Protein AF-A0A9D6RWE5-F1 (afdb_monomer)

Nearest PDB structures (foldseek):
  6wlw-assembly1_5  TM=3.053E-01  e=3.131E-01  Homo sapiens

Foldseek 3Di:
DVLVCLVPQLLQVQLQLQLVLQQVVLCVPPVVVCVVVVPPLCCCLRHVLLSNLLSNLRSPQVSVLSVDLDDLQRLLQSLLVSLVSSLVVSLVSNLVSCCVVPVPPDDPSVVSSVVSVVVSVVCCVVCVVPSSNSSSVSSSVVNVVSVVPD

Mean predicted aligned error: 5.1 Å

Structure (mmCIF, N/CA/C/O backbone):
data_AF-A0A9D6RWE5-F1
#
_entry.id   AF-A0A9D6RWE5-F1
#
loop_
_atom_site.group_PDB
_atom_site.id
_atom_site.type_symbol
_atom_site.label_atom_id
_atom_site.label_alt_id
_atom_site.label_comp_id
_atom_site.label_asym_id
_atom_site.label_entity_id
_atom_site.label_seq_id
_atom_site.pdbx_PDB_ins_code
_atom_site.Cartn_x
_atom_site.Cartn_y
_atom_site.Cartn_z
_atom_site.occupancy
_atom_site.B_iso_or_equiv
_atom_site.auth_seq_id
_atom_site.auth_comp_id
_atom_site.auth_asym_id
_atom_site.auth_atom_id
_atom_site.pdbx_PDB_model_num
ATOM 1 N N . MET A 1 1 ? -17.784 -14.707 12.139 1.00 81.38 1 MET A N 1
ATOM 2 C CA . MET A 1 1 ? -16.521 -15.224 11.559 1.00 81.38 1 MET A CA 1
ATOM 3 C C . MET A 1 1 ? -15.424 -14.154 11.477 1.00 81.38 1 MET A C 1
ATOM 5 O O . MET A 1 1 ? -14.370 -14.361 12.058 1.00 81.38 1 MET A O 1
ATOM 9 N N . PHE A 1 2 ? -15.662 -12.986 10.862 1.00 83.25 2 PHE A N 1
ATOM 10 C CA . PHE A 1 2 ? -14.661 -11.904 10.729 1.00 83.25 2 PHE A CA 1
ATOM 11 C C . PHE A 1 2 ? -13.979 -11.482 12.050 1.00 83.25 2 PHE A C 1
ATOM 13 O O . PHE A 1 2 ? -12.760 -11.372 12.112 1.00 83.25 2 PHE A O 1
ATOM 20 N N . GLN A 1 3 ? -14.735 -11.349 13.143 1.00 83.25 3 GLN A N 1
ATOM 21 C CA . GLN A 1 3 ? -14.185 -10.982 14.459 1.00 83.25 3 GLN A CA 1
ATOM 22 C C . GLN A 1 3 ? -13.169 -11.996 15.014 1.00 83.25 3 GLN A C 1
ATOM 24 O O . GLN A 1 3 ? -12.216 -11.618 15.692 1.00 83.25 3 GLN A O 1
ATOM 29 N N . GLN A 1 4 ? -13.330 -13.288 14.708 1.00 87.00 4 GLN A N 1
ATOM 30 C CA . GLN A 1 4 ? -12.354 -14.306 15.109 1.00 87.00 4 GLN A CA 1
ATOM 31 C C . GLN A 1 4 ? -11.040 -14.138 14.335 1.00 87.00 4 GLN A C 1
ATOM 33 O O . GLN A 1 4 ? -9.969 -14.255 14.925 1.00 87.00 4 GLN A O 1
ATOM 38 N N . TRP A 1 5 ? -11.114 -13.785 13.048 1.00 87.38 5 TRP A N 1
ATOM 39 C CA . TRP A 1 5 ? -9.943 -13.476 12.224 1.00 87.38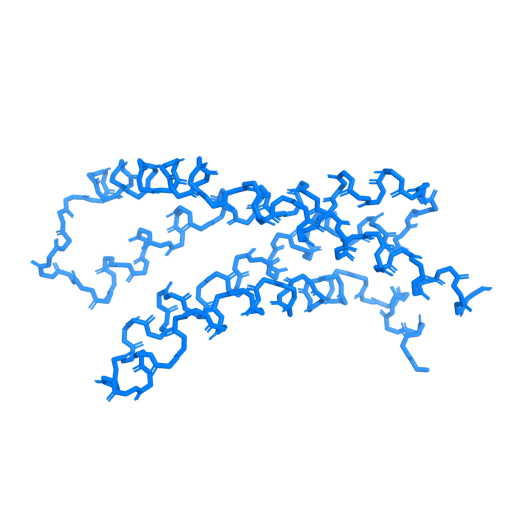 5 TRP A CA 1
ATOM 40 C C . TRP A 1 5 ? -9.222 -12.209 12.682 1.00 87.38 5 TRP A C 1
ATOM 42 O O . TRP A 1 5 ? -8.000 -12.220 12.786 1.00 87.38 5 TRP A O 1
ATOM 52 N N . VAL A 1 6 ? -9.957 -11.152 13.044 1.00 87.19 6 VAL A N 1
ATOM 53 C CA . VAL A 1 6 ? -9.371 -9.918 13.599 1.00 87.19 6 VAL A CA 1
ATOM 54 C C . VAL A 1 6 ? -8.573 -10.206 14.874 1.00 87.19 6 VAL A C 1
ATOM 56 O O . VAL A 1 6 ? -7.494 -9.647 15.055 1.00 87.19 6 VAL A O 1
ATOM 59 N N . LYS A 1 7 ? -9.063 -11.104 15.739 1.00 86.62 7 LYS A N 1
ATOM 60 C CA . LYS A 1 7 ? -8.358 -11.500 16.969 1.00 86.62 7 LYS A CA 1
ATOM 61 C C . LYS A 1 7 ? -7.152 -12.405 16.699 1.00 86.62 7 LYS A C 1
ATOM 63 O O . LYS A 1 7 ? -6.108 -12.206 17.308 1.00 86.62 7 LYS A O 1
ATOM 68 N N . ARG A 1 8 ? -7.286 -13.391 15.803 1.00 91.75 8 ARG A N 1
ATOM 69 C CA . ARG A 1 8 ? -6.235 -14.390 15.523 1.00 91.75 8 ARG A CA 1
ATOM 70 C C . ARG A 1 8 ? -5.113 -13.854 14.635 1.00 91.75 8 ARG A C 1
ATOM 72 O O . ARG A 1 8 ? -3.955 -14.181 14.856 1.00 91.75 8 ARG A O 1
ATOM 79 N N . ALA A 1 9 ? -5.449 -13.040 13.638 1.00 92.88 9 ALA A N 1
ATOM 80 C CA . ALA A 1 9 ? -4.522 -12.594 12.602 1.00 92.88 9 ALA A CA 1
ATOM 81 C C . ALA A 1 9 ? -4.750 -11.117 12.208 1.00 92.88 9 ALA A C 1
ATOM 83 O O . ALA A 1 9 ? -4.987 -10.818 11.034 1.00 92.88 9 ALA A O 1
ATOM 84 N N . PRO A 1 10 ? -4.635 -10.155 13.148 1.00 91.94 10 PRO A N 1
ATOM 85 C CA . PRO A 1 10 ? -4.893 -8.738 12.870 1.00 91.94 10 PRO A CA 1
ATOM 86 C C . PRO A 1 10 ? -3.987 -8.174 11.767 1.00 91.94 10 PRO A C 1
ATOM 88 O O . PRO A 1 10 ? -4.421 -7.349 10.971 1.00 91.94 10 PRO A O 1
ATOM 91 N N . ARG A 1 11 ? -2.736 -8.644 11.675 1.00 94.19 11 ARG A N 1
ATOM 92 C CA . ARG A 1 11 ? -1.801 -8.225 10.617 1.00 94.19 11 ARG A CA 1
ATOM 93 C C . ARG A 1 11 ? -2.280 -8.635 9.228 1.00 94.19 11 ARG A C 1
ATOM 95 O O . ARG A 1 11 ? -2.249 -7.821 8.316 1.00 94.19 11 ARG A O 1
ATOM 102 N N . VAL A 1 12 ? -2.780 -9.861 9.081 1.00 94.81 12 VAL A N 1
ATOM 103 C CA . VAL A 1 12 ? -3.280 -10.368 7.795 1.00 94.81 12 VAL A CA 1
ATOM 104 C C . VAL A 1 12 ? -4.537 -9.611 7.379 1.00 94.81 12 VAL A C 1
ATOM 106 O O . VAL A 1 12 ? -4.627 -9.158 6.244 1.00 94.81 12 VAL A O 1
ATOM 109 N N . VAL A 1 13 ? -5.474 -9.395 8.310 1.00 94.62 13 VAL A N 1
ATOM 110 C CA . VAL A 1 13 ? -6.711 -8.649 8.027 1.00 94.62 13 VAL A CA 1
ATOM 111 C C . VAL A 1 13 ? -6.415 -7.199 7.641 1.00 94.62 13 VAL A C 1
ATOM 113 O O . VAL A 1 13 ? -6.969 -6.705 6.663 1.00 94.62 13 VAL A O 1
ATOM 116 N N . ALA A 1 14 ? -5.529 -6.517 8.375 1.00 94.38 14 ALA A N 1
ATOM 117 C CA . ALA A 1 14 ? -5.133 -5.153 8.036 1.00 94.38 14 ALA A CA 1
ATOM 118 C C . ALA A 1 14 ? -4.407 -5.095 6.685 1.00 94.38 14 ALA A C 1
ATOM 120 O O . ALA A 1 14 ? -4.723 -4.236 5.868 1.00 94.38 14 ALA A O 1
ATOM 121 N N . GLY A 1 15 ? -3.489 -6.029 6.423 1.00 95.31 15 GLY A N 1
ATOM 122 C CA . GLY A 1 15 ? -2.798 -6.123 5.140 1.00 95.31 15 GLY A CA 1
ATOM 123 C C . GLY A 1 15 ? -3.767 -6.309 3.977 1.00 95.31 15 GLY A C 1
ATOM 124 O O . GLY A 1 15 ? -3.742 -5.522 3.039 1.00 95.31 15 GLY A O 1
ATOM 125 N N . ALA A 1 16 ? -4.691 -7.267 4.072 1.00 95.88 16 ALA A N 1
ATOM 126 C CA . ALA A 1 16 ? -5.710 -7.488 3.047 1.00 95.88 16 ALA A CA 1
ATOM 127 C C . ALA A 1 16 ? -6.599 -6.250 2.834 1.00 95.88 16 ALA A C 1
ATOM 129 O O . ALA A 1 16 ? -6.865 -5.867 1.698 1.00 95.88 16 ALA A O 1
ATOM 130 N N . TRP A 1 17 ? -7.019 -5.585 3.914 1.00 96.12 17 TRP A N 1
ATOM 131 C CA . TRP A 1 17 ? -7.843 -4.377 3.833 1.00 96.12 17 TRP A CA 1
ATOM 132 C C . TRP A 1 17 ? -7.143 -3.234 3.089 1.00 96.12 17 TRP A C 1
ATOM 134 O O . TRP A 1 17 ? -7.725 -2.622 2.194 1.00 96.12 17 TRP A O 1
ATOM 144 N N . PHE A 1 18 ? -5.883 -2.958 3.430 1.00 95.25 18 PHE A N 1
ATOM 145 C CA . PHE A 1 18 ? -5.113 -1.902 2.775 1.00 95.25 18 PHE A CA 1
ATOM 146 C C . PHE A 1 18 ? -4.654 -2.286 1.365 1.00 95.25 18 PHE A C 1
ATOM 148 O O . PHE A 1 18 ? -4.580 -1.401 0.519 1.00 95.25 18 PHE A O 1
ATOM 155 N N . ALA A 1 19 ? -4.431 -3.572 1.082 1.00 94.62 19 ALA A N 1
ATOM 156 C CA . ALA A 1 19 ? -4.200 -4.060 -0.276 1.00 94.62 19 ALA A CA 1
ATOM 157 C C . ALA A 1 19 ? -5.415 -3.788 -1.174 1.00 94.62 19 ALA A C 1
ATOM 159 O O . ALA A 1 19 ? -5.261 -3.242 -2.260 1.00 94.62 19 ALA A O 1
ATOM 160 N N . VAL A 1 20 ? -6.634 -4.078 -0.700 1.00 93.94 20 VAL A N 1
ATOM 161 C CA . VAL A 1 20 ? -7.873 -3.760 -1.433 1.00 93.94 20 VAL A CA 1
ATOM 162 C C . VAL A 1 20 ? -8.034 -2.249 -1.617 1.00 93.94 20 VAL A C 1
ATOM 164 O O . VAL A 1 20 ? -8.357 -1.792 -2.712 1.00 93.94 20 VAL A O 1
ATOM 167 N N . ALA A 1 21 ? -7.771 -1.458 -0.574 1.00 92.31 21 ALA A N 1
ATOM 168 C CA . ALA A 1 21 ? -7.851 -0.001 -0.660 1.00 92.31 21 ALA A CA 1
ATOM 169 C C . ALA A 1 21 ? -6.832 0.591 -1.651 1.00 92.31 21 ALA A C 1
ATOM 171 O O . ALA A 1 21 ? -7.163 1.527 -2.373 1.00 92.31 21 ALA A O 1
ATOM 172 N N . GLY A 1 22 ? -5.615 0.042 -1.705 1.00 86.81 22 GLY A N 1
ATOM 173 C CA . GLY A 1 22 ? -4.572 0.430 -2.657 1.00 86.81 22 GLY A CA 1
ATOM 174 C C . GLY A 1 22 ? -4.849 -0.040 -4.087 1.00 86.81 22 GLY A C 1
ATOM 175 O O . GLY A 1 22 ? -4.548 0.678 -5.036 1.00 86.81 22 GLY A O 1
ATOM 176 N N . PHE A 1 23 ? -5.478 -1.208 -4.245 1.00 89.75 23 PHE A N 1
ATOM 177 C CA . PHE A 1 23 ? -5.857 -1.773 -5.540 1.00 89.75 23 PHE A CA 1
ATOM 178 C C . PHE A 1 23 ? -6.837 -0.890 -6.307 1.00 89.75 23 PHE A C 1
ATOM 180 O O . PHE A 1 23 ? -6.705 -0.732 -7.516 1.00 89.75 23 PHE A O 1
ATOM 187 N N . LEU A 1 24 ?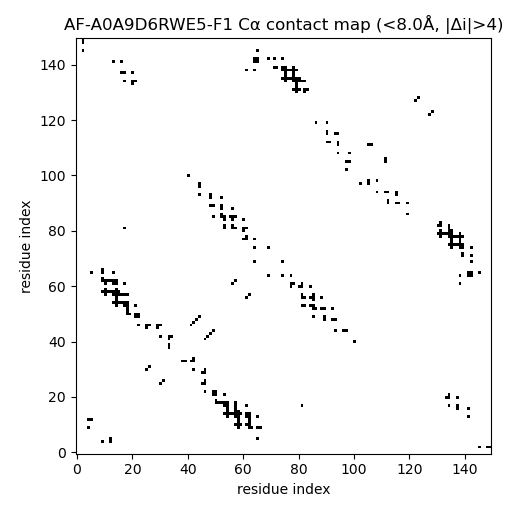 -7.833 -0.342 -5.609 1.00 88.31 24 LEU A N 1
ATOM 188 C CA . LEU A 1 24 ? -8.943 0.414 -6.191 1.00 88.31 24 LEU A CA 1
ATOM 189 C C . LEU A 1 24 ? -8.493 1.560 -7.115 1.00 88.31 24 LEU A C 1
ATOM 191 O O . LEU A 1 24 ? -8.833 1.516 -8.297 1.00 88.31 24 LEU A O 1
ATOM 195 N N . PRO A 1 25 ? -7.723 2.561 -6.645 1.00 84.25 25 PRO A N 1
ATOM 196 C CA . PRO A 1 25 ? -7.310 3.677 -7.495 1.00 84.25 25 PRO A CA 1
ATOM 197 C C . PRO A 1 25 ? -6.399 3.227 -8.643 1.00 84.25 25 PRO A C 1
ATOM 199 O O . PRO A 1 25 ? -6.558 3.687 -9.771 1.00 84.25 25 PRO A O 1
ATOM 202 N N . VAL A 1 26 ? -5.485 2.290 -8.376 1.00 84.19 26 VAL A N 1
ATOM 203 C CA . VAL A 1 26 ? -4.549 1.762 -9.377 1.00 84.19 26 VAL A CA 1
ATOM 204 C C . VAL A 1 26 ? -5.296 1.035 -10.493 1.00 84.19 26 VAL A C 1
ATOM 206 O O . VAL A 1 26 ? -5.037 1.255 -11.673 1.00 84.19 26 VAL A O 1
ATOM 209 N N . SER A 1 27 ? -6.268 0.203 -10.134 1.00 84.00 27 SER A N 1
ATOM 210 C CA . SER A 1 27 ? -6.991 -0.626 -11.097 1.00 84.00 27 SER A CA 1
ATOM 211 C C . SER A 1 27 ? -7.963 0.180 -11.935 1.00 84.00 27 SER A C 1
ATOM 213 O O . SER A 1 27 ? -8.080 -0.062 -13.129 1.00 84.00 27 SER A O 1
ATOM 215 N N . LEU A 1 28 ? -8.637 1.162 -11.336 1.00 86.88 28 LEU A N 1
ATOM 216 C CA . LEU A 1 28 ? -9.552 2.025 -12.079 1.00 86.88 28 LEU A CA 1
ATOM 217 C C . LEU A 1 28 ? -8.826 2.834 -13.159 1.00 86.88 28 LEU A C 1
ATOM 219 O O . LEU A 1 28 ? -9.402 3.077 -14.215 1.00 86.88 28 LEU A O 1
ATOM 223 N N . TRP A 1 29 ? -7.572 3.222 -12.911 1.00 85.19 29 TRP A N 1
ATOM 224 C CA . TRP A 1 29 ? -6.818 4.070 -13.830 1.00 85.19 29 TRP A CA 1
ATOM 225 C C . TRP A 1 29 ? -5.959 3.285 -14.827 1.00 85.19 29 TRP A C 1
ATOM 227 O O . TRP A 1 29 ? -5.946 3.597 -16.015 1.00 85.19 29 TRP A O 1
ATOM 237 N N . PHE A 1 30 ? -5.239 2.260 -14.362 1.00 85.50 30 PHE A N 1
ATOM 238 C CA . PHE A 1 30 ? -4.192 1.601 -15.149 1.00 85.50 30 PHE A CA 1
ATOM 239 C C . PHE A 1 30 ? -4.579 0.218 -15.674 1.00 85.50 30 PHE A C 1
ATOM 241 O O . PHE A 1 30 ? -3.992 -0.239 -16.651 1.00 85.50 30 PHE A O 1
ATOM 248 N N . LEU A 1 31 ? -5.571 -0.458 -15.086 1.00 87.25 31 LEU A N 1
ATOM 249 C CA . LEU A 1 31 ? -5.925 -1.812 -15.520 1.00 87.25 31 LEU A CA 1
ATOM 250 C C . LEU A 1 31 ? -6.463 -1.865 -16.964 1.00 87.25 31 LEU A C 1
ATOM 252 O O . LEU A 1 31 ? -6.023 -2.753 -17.696 1.00 87.25 31 LEU A O 1
ATOM 256 N N . PRO A 1 32 ? -7.347 -0.949 -17.427 1.00 89.25 32 PRO A N 1
ATOM 257 C CA . PRO A 1 32 ? -7.864 -1.007 -18.795 1.00 89.25 32 PRO A CA 1
ATOM 258 C C . PRO A 1 32 ? -6.778 -0.974 -19.888 1.00 89.25 32 PRO A C 1
ATOM 260 O O . PRO A 1 32 ? -6.776 -1.888 -20.716 1.00 89.25 32 PRO A O 1
ATOM 263 N N . PRO A 1 33 ? -5.831 -0.008 -19.909 1.00 88.81 33 PRO A N 1
ATOM 264 C CA . PRO A 1 33 ? -4.794 0.015 -20.941 1.00 88.81 33 PRO A CA 1
ATOM 265 C C . PRO A 1 33 ? -3.825 -1.173 -20.837 1.00 88.81 33 PRO A C 1
ATOM 267 O O . PRO A 1 33 ? -3.445 -1.729 -21.865 1.00 88.81 33 PRO A O 1
ATOM 270 N N . ILE A 1 34 ? -3.476 -1.620 -19.624 1.00 88.50 34 ILE A N 1
ATOM 271 C CA . ILE A 1 34 ? -2.573 -2.767 -19.418 1.00 88.50 34 ILE A CA 1
ATOM 272 C C . ILE A 1 34 ? -3.184 -4.058 -19.978 1.00 88.50 34 ILE A C 1
ATOM 274 O O . ILE A 1 34 ? -2.518 -4.815 -20.686 1.00 88.50 34 ILE A O 1
ATOM 278 N N . VAL A 1 35 ? -4.469 -4.305 -19.702 1.00 89.50 35 VAL A N 1
ATOM 279 C CA . VAL A 1 35 ? -5.175 -5.498 -20.194 1.00 89.50 35 VAL A CA 1
ATOM 280 C C . VAL A 1 35 ? -5.310 -5.470 -21.718 1.00 89.50 35 VAL A C 1
ATOM 282 O O . VAL A 1 35 ? -5.155 -6.507 -22.362 1.00 89.50 35 VAL A O 1
ATOM 285 N N . GLN A 1 36 ? -5.550 -4.295 -22.310 1.00 91.19 36 GLN A N 1
ATOM 286 C CA . GLN A 1 36 ? -5.627 -4.138 -23.766 1.00 91.19 36 GLN A CA 1
ATOM 287 C C . GLN A 1 36 ? -4.290 -4.433 -24.457 1.00 91.19 36 GLN A C 1
ATOM 289 O O . GLN A 1 36 ? -4.273 -5.096 -25.491 1.00 91.19 36 GLN A O 1
ATOM 294 N N . GLN A 1 37 ? -3.176 -3.985 -23.875 1.00 90.06 37 GLN A N 1
ATOM 295 C CA . GLN A 1 37 ? -1.833 -4.182 -24.432 1.00 90.06 37 GLN A CA 1
ATOM 296 C C . GLN A 1 37 ? -1.244 -5.568 -24.128 1.00 90.06 37 GLN A C 1
ATOM 298 O O . GLN A 1 37 ? -0.240 -5.945 -24.724 1.00 90.06 37 GLN A O 1
ATOM 303 N N . ARG A 1 38 ? -1.880 -6.347 -23.236 1.00 89.00 38 ARG A N 1
ATOM 304 C CA . ARG A 1 38 ? -1.394 -7.654 -22.746 1.00 89.00 38 ARG A CA 1
ATOM 305 C C . ARG A 1 38 ? 0.036 -7.591 -22.201 1.00 89.00 38 ARG A C 1
ATOM 307 O O . ARG A 1 38 ? 0.791 -8.557 -22.302 1.00 89.00 38 ARG A O 1
ATOM 314 N N . ASP A 1 39 ? 0.392 -6.457 -21.612 1.00 88.62 39 ASP A N 1
ATOM 315 C CA . ASP A 1 39 ? 1.721 -6.236 -21.063 1.00 88.62 39 ASP A CA 1
ATOM 316 C C . ASP A 1 39 ? 1.807 -6.811 -19.642 1.00 88.62 39 ASP A C 1
ATOM 318 O O . ASP A 1 39 ? 1.383 -6.207 -18.651 1.00 88.62 39 ASP A O 1
ATOM 322 N N . THR A 1 40 ? 2.349 -8.027 -19.550 1.00 88.88 40 THR A N 1
ATOM 323 C CA . THR A 1 40 ? 2.552 -8.730 -18.279 1.00 88.88 40 THR A CA 1
ATOM 324 C C . THR A 1 40 ? 3.514 -7.979 -17.357 1.00 88.88 40 THR A C 1
ATOM 326 O O . THR A 1 40 ? 3.309 -7.987 -16.143 1.00 88.88 40 THR A O 1
ATOM 329 N N . ALA A 1 41 ? 4.546 -7.322 -17.900 1.00 86.44 41 ALA A N 1
ATOM 330 C CA . ALA A 1 41 ? 5.513 -6.581 -17.093 1.00 86.44 41 ALA A CA 1
ATOM 331 C C . ALA A 1 41 ? 4.840 -5.354 -16.469 1.00 86.44 41 ALA A C 1
ATOM 333 O O . ALA A 1 41 ? 4.893 -5.177 -15.250 1.00 86.44 41 ALA A O 1
ATOM 334 N N . ALA A 1 42 ? 4.089 -4.589 -17.267 1.00 86.00 42 ALA A N 1
ATOM 335 C CA . ALA A 1 42 ? 3.295 -3.471 -16.768 1.00 86.00 42 ALA A CA 1
ATOM 336 C C . ALA A 1 42 ? 2.259 -3.919 -15.727 1.00 86.00 42 ALA A C 1
ATOM 338 O O . ALA A 1 42 ? 2.099 -3.265 -14.698 1.00 86.00 42 ALA A O 1
ATOM 339 N N . PHE A 1 43 ? 1.591 -5.059 -15.928 1.00 88.81 43 PHE A N 1
ATOM 340 C CA . PHE A 1 43 ? 0.659 -5.597 -14.934 1.00 88.81 43 PHE A CA 1
ATOM 341 C C . PHE A 1 43 ? 1.343 -5.875 -13.590 1.00 88.81 43 PHE A C 1
ATOM 343 O O . PHE A 1 43 ? 0.833 -5.494 -12.533 1.00 88.81 43 PHE A O 1
ATOM 350 N N . VAL A 1 44 ? 2.518 -6.504 -13.609 1.00 89.81 44 VAL A N 1
ATOM 351 C CA . VAL A 1 44 ? 3.256 -6.803 -12.379 1.00 89.81 44 VAL A CA 1
ATOM 352 C C . VAL A 1 44 ? 3.741 -5.516 -11.711 1.00 89.81 44 VAL A C 1
ATOM 354 O O . VAL A 1 44 ? 3.485 -5.324 -10.522 1.00 89.81 44 VAL A O 1
ATOM 357 N N . LEU A 1 45 ? 4.384 -4.619 -12.460 1.00 86.06 45 LEU A N 1
ATOM 358 C CA . LEU A 1 45 ? 5.010 -3.406 -11.927 1.00 86.06 45 LEU A CA 1
ATOM 359 C C . LEU A 1 45 ? 3.996 -2.355 -11.462 1.00 86.06 45 LEU A C 1
ATOM 361 O O . LEU A 1 45 ? 4.222 -1.697 -10.447 1.00 86.06 45 LEU A O 1
ATOM 365 N N . ILE A 1 46 ? 2.880 -2.203 -12.177 1.00 85.75 46 ILE A N 1
ATOM 366 C CA . ILE A 1 46 ? 1.905 -1.130 -11.940 1.00 85.75 46 ILE A CA 1
ATOM 367 C C . ILE A 1 46 ? 0.730 -1.614 -11.089 1.00 85.75 46 ILE A C 1
ATOM 369 O O . ILE A 1 46 ? 0.166 -0.811 -10.357 1.00 85.75 46 ILE A O 1
ATOM 373 N N . VAL A 1 47 ? 0.358 -2.900 -11.125 1.00 88.62 47 VAL A N 1
ATOM 374 C CA . VAL A 1 47 ? -0.809 -3.412 -10.377 1.00 88.62 47 VAL A CA 1
ATOM 375 C C . VAL A 1 47 ? -0.392 -4.275 -9.192 1.00 88.62 47 VAL A C 1
ATOM 377 O O . VAL A 1 47 ? -0.752 -3.970 -8.052 1.00 88.62 47 VAL A O 1
ATOM 380 N N . LEU A 1 48 ? 0.373 -5.345 -9.426 1.00 91.44 48 LEU A N 1
ATOM 381 C CA . LEU A 1 48 ? 0.711 -6.292 -8.357 1.00 91.44 48 LEU A CA 1
ATOM 382 C C . LEU A 1 48 ? 1.701 -5.709 -7.345 1.00 91.44 48 LEU A C 1
ATOM 384 O O . LEU A 1 48 ? 1.569 -5.958 -6.146 1.00 91.44 48 LEU A O 1
ATOM 388 N N . LEU A 1 49 ? 2.673 -4.920 -7.800 1.00 91.19 49 LEU A N 1
ATOM 389 C CA . LEU A 1 49 ? 3.703 -4.366 -6.930 1.00 91.19 49 LEU A CA 1
ATOM 390 C C . LEU A 1 49 ? 3.139 -3.330 -5.938 1.00 91.19 49 LEU A C 1
ATOM 392 O O . LEU A 1 49 ? 3.399 -3.475 -4.738 1.00 91.19 49 LEU A O 1
ATOM 396 N N . PRO A 1 50 ? 2.306 -2.345 -6.347 1.00 90.00 50 PRO A N 1
ATOM 397 C CA . PRO A 1 50 ? 1.669 -1.441 -5.388 1.00 90.00 50 PRO A CA 1
ATOM 398 C C . PRO A 1 50 ? 0.690 -2.155 -4.457 1.00 90.00 50 PRO A C 1
ATOM 400 O O . PRO A 1 50 ? 0.611 -1.817 -3.273 1.00 90.00 50 PRO A O 1
ATOM 403 N N . LEU A 1 51 ? -0.016 -3.180 -4.947 1.00 92.94 51 LEU A N 1
ATOM 404 C CA . LEU A 1 51 ? -0.864 -4.035 -4.114 1.00 92.94 51 LEU A CA 1
ATOM 405 C C . LEU A 1 51 ? -0.047 -4.719 -3.007 1.00 92.94 51 LEU A C 1
ATOM 407 O O . LEU A 1 51 ? -0.428 -4.691 -1.835 1.00 92.94 51 LEU A O 1
ATOM 411 N N . ALA A 1 52 ? 1.100 -5.300 -3.359 1.00 94.31 52 ALA A N 1
ATOM 412 C CA . ALA A 1 52 ? 1.994 -5.935 -2.401 1.00 94.31 52 ALA A CA 1
ATOM 413 C C . ALA A 1 52 ? 2.556 -4.917 -1.39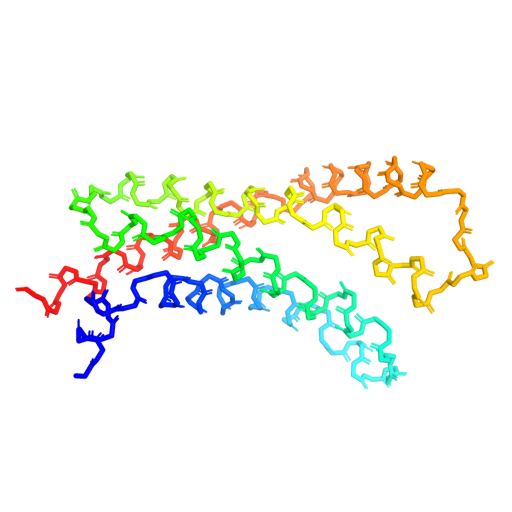6 1.00 94.31 52 ALA A C 1
ATOM 415 O O . ALA A 1 52 ? 2.517 -5.162 -0.191 1.00 94.31 52 ALA A O 1
ATOM 416 N N . ALA A 1 53 ? 3.011 -3.748 -1.856 1.00 94.06 53 ALA A N 1
ATOM 417 C CA . ALA A 1 53 ? 3.556 -2.702 -0.990 1.00 94.06 53 ALA A CA 1
ATOM 418 C C . ALA A 1 53 ? 2.512 -2.156 0.004 1.00 94.06 53 ALA A C 1
ATOM 420 O O . ALA A 1 53 ? 2.796 -2.007 1.197 1.00 94.06 53 ALA A O 1
ATOM 421 N N . THR A 1 54 ? 1.285 -1.899 -0.458 1.00 93.88 54 THR A N 1
ATOM 422 C CA . THR A 1 54 ? 0.170 -1.447 0.395 1.00 93.88 54 THR A CA 1
ATOM 423 C C . THR A 1 54 ? -0.277 -2.531 1.370 1.00 93.88 54 THR A C 1
ATOM 425 O O . THR A 1 54 ? -0.498 -2.234 2.545 1.00 93.88 54 THR A O 1
ATOM 428 N N . GLY A 1 55 ? -0.319 -3.792 0.935 1.00 95.62 55 GLY A N 1
ATOM 429 C CA . GLY A 1 55 ? -0.607 -4.934 1.796 1.00 95.62 55 GLY A CA 1
ATOM 430 C C . GLY A 1 55 ? 0.445 -5.142 2.886 1.00 95.62 55 GLY A C 1
ATOM 431 O O . GLY A 1 55 ? 0.099 -5.282 4.060 1.00 95.62 55 GLY A O 1
ATOM 432 N N . LEU A 1 56 ? 1.73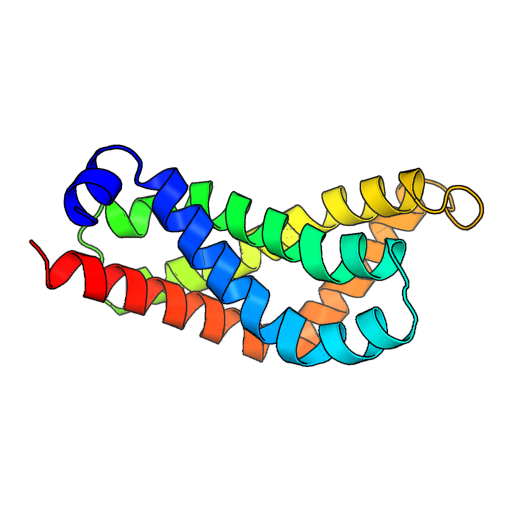2 -5.096 2.536 1.00 96.25 56 LEU A N 1
ATOM 433 C CA . LEU A 1 56 ? 2.838 -5.229 3.488 1.00 96.25 56 LEU A CA 1
ATOM 434 C C . LEU A 1 56 ? 2.844 -4.076 4.496 1.00 96.25 56 LEU A C 1
AT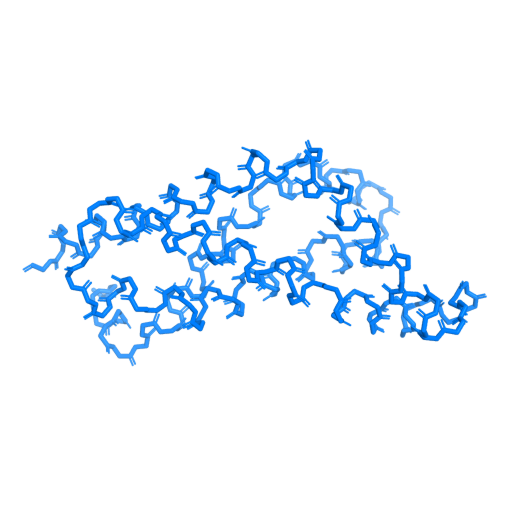OM 436 O O . LEU A 1 56 ? 2.833 -4.323 5.706 1.00 96.25 56 LEU A O 1
ATOM 440 N N . SER A 1 57 ? 2.753 -2.830 4.021 1.00 95.81 57 SER A N 1
ATOM 441 C CA . SER A 1 57 ? 2.649 -1.646 4.883 1.00 95.81 57 SER A CA 1
ATOM 442 C C . SER A 1 57 ? 1.423 -1.721 5.804 1.00 95.81 57 SER A C 1
ATOM 444 O O . SER A 1 57 ? 1.519 -1.495 7.013 1.00 95.81 57 SER A O 1
ATOM 446 N N . GLY A 1 58 ? 0.270 -2.131 5.268 1.00 95.19 58 GLY A N 1
ATOM 447 C CA . GLY A 1 58 ? -0.966 -2.327 6.023 1.00 95.19 58 GLY A CA 1
ATOM 448 C C . GLY A 1 58 ? -0.857 -3.426 7.076 1.00 95.19 58 GLY A C 1
ATOM 449 O O . GLY A 1 58 ? -1.353 -3.263 8.193 1.00 95.19 58 GLY A O 1
ATOM 450 N N . SER A 1 59 ? -0.154 -4.515 6.770 1.00 96.19 59 SER A N 1
ATOM 451 C CA . SER A 1 59 ? 0.063 -5.607 7.719 1.00 96.19 59 SER A CA 1
ATOM 452 C C . SER A 1 59 ? 0.929 -5.188 8.906 1.00 96.19 59 SER A C 1
ATOM 454 O O . SER A 1 59 ? 0.706 -5.649 10.029 1.00 96.19 59 SER A O 1
ATOM 456 N N . TRP A 1 60 ? 1.878 -4.275 8.683 1.00 94.38 60 TRP A N 1
ATOM 457 C CA . TRP A 1 60 ? 2.810 -3.829 9.709 1.00 94.38 60 TRP A CA 1
ATOM 458 C C . TRP A 1 60 ? 2.266 -2.645 10.513 1.00 94.38 60 TRP A C 1
ATOM 460 O O . TRP A 1 60 ? 2.147 -2.720 11.738 1.00 94.38 60 TRP A O 1
ATOM 470 N N . LEU A 1 61 ? 1.872 -1.572 9.826 1.00 92.56 61 LEU A N 1
ATOM 471 C CA . LEU A 1 61 ? 1.431 -0.313 10.430 1.00 92.56 61 LEU A CA 1
ATOM 472 C C . LEU A 1 61 ? -0.077 -0.309 10.734 1.00 92.56 61 LEU A C 1
ATOM 474 O O . LEU A 1 61 ? -0.514 0.206 11.770 1.00 92.56 61 LEU A O 1
ATOM 478 N N . GLY A 1 62 ? -0.882 -0.921 9.862 1.00 91.56 62 GLY A N 1
ATOM 479 C CA . GLY A 1 62 ? -2.344 -0.942 9.961 1.00 91.56 62 GLY A CA 1
ATOM 480 C C . GLY A 1 62 ? -2.886 -1.893 11.032 1.00 91.56 62 GLY A C 1
ATOM 481 O O . GLY A 1 62 ? -3.941 -1.627 1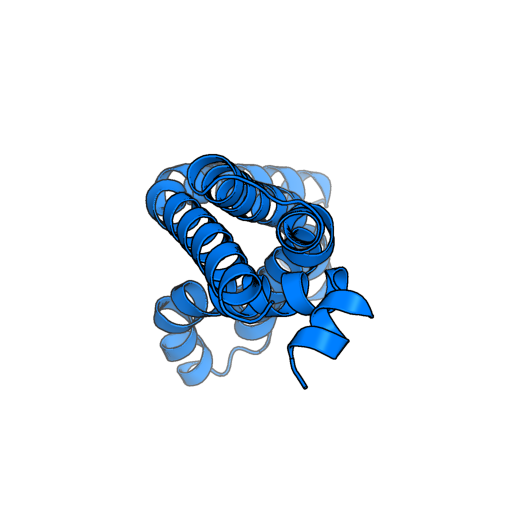1.609 1.00 91.56 62 GLY A O 1
ATOM 482 N N . ALA A 1 63 ? -2.152 -2.952 11.391 1.00 92.25 63 ALA A N 1
ATOM 483 C CA . ALA A 1 63 ? -2.580 -3.932 12.400 1.00 92.25 63 ALA A CA 1
ATOM 484 C C . ALA A 1 63 ? -2.920 -3.298 13.754 1.00 92.25 63 ALA A C 1
ATOM 486 O O . ALA A 1 63 ? -3.840 -3.716 14.459 1.00 92.25 63 ALA A O 1
ATOM 487 N N . ALA A 1 64 ? -2.204 -2.239 14.115 1.00 90.38 64 ALA A N 1
ATOM 488 C CA . ALA A 1 64 ? -2.400 -1.581 15.388 1.00 90.38 64 ALA A CA 1
ATOM 489 C C . ALA A 1 64 ? -3.668 -0.692 15.417 1.00 90.38 64 ALA A C 1
ATOM 491 O O . ALA A 1 64 ? -4.027 -0.209 16.491 1.00 90.38 64 ALA A O 1
ATOM 492 N N . ILE A 1 65 ? -4.354 -0.488 14.280 1.00 91.19 65 ILE A N 1
ATOM 493 C CA . ILE A 1 65 ? -5.726 0.058 14.215 1.00 91.19 65 ILE A CA 1
ATOM 494 C C . ILE A 1 65 ? -6.736 -0.963 14.756 1.00 91.19 65 ILE A C 1
ATOM 496 O O . ILE A 1 65 ? -7.685 -0.579 15.432 1.00 91.19 65 ILE A O 1
ATOM 500 N N . LEU A 1 66 ? -6.505 -2.256 14.509 1.00 88.50 66 LEU A N 1
ATOM 501 C CA . LEU A 1 66 ? -7.371 -3.346 14.969 1.00 88.50 66 LEU A CA 1
ATOM 502 C C . LEU A 1 66 ? -7.146 -3.693 16.447 1.00 88.50 66 LEU A C 1
ATOM 504 O O . LEU A 1 66 ? -8.079 -4.078 17.143 1.00 88.50 66 LEU A O 1
ATOM 508 N N . GLN A 1 67 ? -5.909 -3.561 16.933 1.00 85.94 67 GLN A N 1
ATOM 509 C CA . GLN A 1 67 ? -5.530 -3.976 18.291 1.00 85.94 67 GLN A CA 1
ATOM 510 C C . GLN A 1 67 ? -5.783 -2.912 19.366 1.00 85.94 67 GLN A C 1
ATOM 512 O O . GLN A 1 67 ? -5.925 -3.244 20.540 1.00 85.94 67 GLN A O 1
ATOM 517 N N . ARG A 1 68 ? -5.792 -1.624 19.003 1.00 83.88 68 ARG A N 1
ATOM 518 C CA . ARG A 1 68 ? -5.931 -0.516 19.960 1.00 83.88 68 ARG A CA 1
ATOM 519 C C . ARG A 1 68 ? -7.266 0.188 19.750 1.00 83.88 68 ARG A C 1
ATOM 521 O O . ARG A 1 68 ? -7.638 0.483 18.618 1.00 83.88 68 ARG A O 1
ATOM 528 N N . ARG A 1 69 ? -7.951 0.566 20.837 1.00 81.75 69 ARG A N 1
ATOM 529 C CA . ARG A 1 69 ? -9.091 1.500 20.774 1.00 81.75 69 ARG A CA 1
ATOM 530 C C . ARG A 1 69 ? -8.594 2.901 20.403 1.00 81.75 69 ARG A C 1
ATOM 532 O O . ARG A 1 69 ? -8.401 3.764 21.251 1.00 81.75 69 ARG A O 1
ATOM 539 N N . LEU A 1 70 ? -8.371 3.131 19.114 1.00 85.62 70 LEU A N 1
ATOM 540 C CA . LEU A 1 70 ? -8.024 4.444 18.577 1.00 85.62 70 LEU A CA 1
ATOM 541 C C . LEU A 1 70 ? -9.290 5.279 18.372 1.00 85.62 70 LEU A C 1
ATOM 543 O O . LEU A 1 70 ? -10.326 4.748 17.965 1.00 85.62 70 LEU A O 1
ATOM 547 N N . GLY A 1 71 ? -9.219 6.586 18.635 1.00 89.69 71 GLY A N 1
ATOM 548 C CA . GLY A 1 71 ? -10.230 7.547 18.175 1.00 89.69 71 GLY A CA 1
ATOM 549 C C . GLY A 1 71 ? -10.252 7.654 16.644 1.00 89.69 71 GLY A C 1
ATOM 550 O O . GLY A 1 71 ? -9.295 7.241 15.988 1.00 89.69 71 GLY A O 1
ATOM 551 N N . GLY A 1 72 ? -11.327 8.211 16.074 1.00 91.19 72 GLY A N 1
ATOM 552 C CA . GLY A 1 72 ? -11.511 8.297 14.616 1.00 91.19 72 GLY A CA 1
ATOM 553 C C . GLY A 1 72 ? -10.354 9.003 13.900 1.00 91.19 72 GLY A C 1
ATOM 554 O O . GLY A 1 72 ? -9.787 8.445 12.966 1.00 91.19 72 GLY A O 1
ATOM 555 N N . LEU A 1 73 ? -9.924 10.162 14.413 1.00 93.56 73 LEU A N 1
ATOM 556 C CA . LEU A 1 73 ? -8.799 10.921 13.853 1.00 93.56 73 LEU A CA 1
ATOM 557 C C . LEU A 1 73 ? -7.472 10.146 13.910 1.00 93.56 73 LEU A C 1
ATOM 559 O O . LEU A 1 73 ? -6.729 10.119 12.938 1.00 93.56 73 LEU A O 1
ATOM 563 N N . ARG A 1 74 ? -7.178 9.456 15.022 1.00 93.44 74 ARG A N 1
ATOM 564 C CA . ARG A 1 74 ? -5.947 8.650 15.147 1.00 93.44 74 ARG A CA 1
ATOM 565 C C . ARG A 1 74 ? -5.940 7.457 14.188 1.00 93.44 74 ARG A C 1
ATOM 567 O O . ARG A 1 74 ? -4.881 7.102 13.681 1.00 93.44 74 ARG A O 1
ATOM 574 N N . ALA A 1 75 ? -7.098 6.837 13.94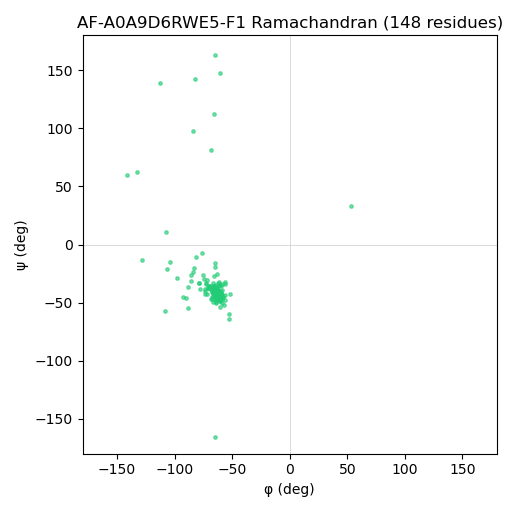9 1.00 93.75 75 ALA A N 1
ATOM 575 C CA . ALA A 1 75 ? -7.233 5.766 12.963 1.00 93.75 75 ALA A CA 1
ATOM 576 C C . ALA A 1 75 ? -7.032 6.291 11.532 1.00 93.75 75 ALA A C 1
ATOM 578 O O . ALA A 1 75 ? -6.316 5.661 10.757 1.00 93.75 75 ALA A O 1
ATOM 579 N N . PHE A 1 76 ? -7.581 7.471 11.226 1.00 96.19 76 PHE A N 1
ATOM 580 C CA . PHE A 1 76 ? -7.364 8.159 9.955 1.00 96.19 76 PHE A CA 1
ATOM 581 C C . PHE A 1 76 ? -5.882 8.482 9.724 1.00 96.19 76 PHE A C 1
ATOM 583 O O . PHE A 1 76 ? -5.303 8.049 8.734 1.00 96.19 76 PHE A O 1
ATOM 590 N N . LEU A 1 77 ? -5.222 9.156 10.671 1.00 95.50 77 LEU A N 1
ATOM 591 C CA . LEU A 1 77 ? -3.801 9.507 10.544 1.00 95.50 77 LEU A CA 1
ATOM 592 C C . LEU A 1 77 ? -2.907 8.270 10.399 1.00 95.50 77 LEU A C 1
ATOM 594 O O . LEU A 1 77 ? -1.942 8.287 9.640 1.00 95.50 77 LEU A O 1
ATOM 598 N N . ARG A 1 78 ? -3.242 7.162 11.072 1.00 94.38 78 ARG A N 1
ATOM 599 C CA . ARG A 1 78 ? -2.533 5.896 10.859 1.00 94.38 78 ARG A CA 1
ATOM 600 C C . ARG A 1 78 ? -2.765 5.302 9.481 1.00 94.38 78 ARG A C 1
ATOM 602 O O . ARG A 1 78 ? -1.816 4.784 8.908 1.00 94.38 78 ARG A O 1
ATOM 609 N N . GLY A 1 79 ? -3.986 5.363 8.959 1.00 94.50 79 GLY A N 1
ATOM 610 C CA . GLY A 1 79 ? -4.275 4.938 7.593 1.00 94.50 79 GLY A CA 1
ATOM 611 C C . GLY A 1 79 ? -3.492 5.751 6.557 1.00 94.50 79 GLY A C 1
ATOM 612 O O . GLY A 1 79 ? -2.909 5.180 5.640 1.00 94.50 79 GLY A O 1
ATOM 613 N N . ALA A 1 80 ? -3.374 7.065 6.757 1.00 94.31 80 ALA A N 1
ATOM 614 C CA . ALA A 1 80 ? -2.494 7.914 5.954 1.00 94.31 80 ALA A CA 1
ATOM 615 C C . ALA A 1 80 ? -1.013 7.503 6.099 1.00 94.31 80 ALA A C 1
ATOM 617 O O . ALA A 1 80 ? -0.287 7.413 5.111 1.00 94.31 80 ALA A O 1
ATOM 618 N N . GLY A 1 81 ? -0.577 7.155 7.314 1.00 94.69 81 GLY A N 1
ATOM 619 C CA . GLY A 1 81 ? 0.757 6.603 7.568 1.00 94.69 81 GLY A CA 1
ATOM 620 C C . GLY A 1 81 ? 1.023 5.270 6.855 1.00 94.69 81 GLY A C 1
ATOM 621 O O . GLY A 1 81 ? 2.134 5.051 6.383 1.00 94.69 81 GLY A O 1
ATOM 622 N N . VAL A 1 82 ? 0.016 4.401 6.711 1.00 95.19 82 VAL A N 1
ATOM 623 C CA . VAL A 1 82 ? 0.120 3.172 5.902 1.00 95.19 82 VAL A CA 1
ATOM 624 C C . VAL A 1 82 ? 0.369 3.508 4.432 1.00 95.19 82 VAL A C 1
ATOM 626 O O . VAL A 1 82 ? 1.236 2.888 3.814 1.00 95.19 82 VAL A O 1
ATOM 629 N N . ALA A 1 83 ? -0.343 4.498 3.884 1.00 92.56 83 ALA A N 1
ATOM 630 C CA . ALA A 1 83 ? -0.128 4.953 2.511 1.00 92.56 83 ALA A CA 1
ATOM 631 C C . ALA A 1 83 ? 1.309 5.469 2.323 1.00 92.56 83 ALA A C 1
ATOM 633 O O . ALA A 1 83 ? 2.010 4.992 1.434 1.00 92.56 83 ALA A O 1
ATOM 634 N N . LEU A 1 84 ? 1.806 6.332 3.216 1.00 92.06 84 LEU A N 1
ATOM 635 C CA . LEU A 1 84 ? 3.207 6.786 3.185 1.00 92.06 84 LEU A CA 1
ATOM 636 C C . LEU A 1 84 ? 4.205 5.625 3.279 1.00 92.06 84 LEU A C 1
ATOM 638 O O . LEU A 1 84 ? 5.149 5.555 2.497 1.00 92.06 84 LEU A O 1
ATOM 642 N N . GLY A 1 85 ? 3.970 4.682 4.194 1.00 92.06 85 GLY A N 1
ATOM 643 C CA . GLY A 1 85 ? 4.807 3.491 4.334 1.00 92.06 85 GLY A CA 1
ATOM 644 C C . GLY A 1 85 ? 4.833 2.636 3.065 1.00 92.06 85 GLY A C 1
ATOM 645 O O . GLY A 1 85 ? 5.873 2.088 2.714 1.00 92.06 85 GLY A O 1
ATOM 646 N N . SER A 1 86 ? 3.718 2.567 2.332 1.00 92.38 86 SER A N 1
ATOM 647 C CA . SER A 1 86 ? 3.665 1.829 1.068 1.00 92.38 86 SER A CA 1
ATOM 648 C C . SER A 1 86 ? 4.472 2.499 -0.042 1.00 92.38 86 SER A C 1
ATOM 650 O O . SER A 1 86 ? 5.142 1.787 -0.779 1.00 92.38 86 SER A O 1
ATOM 652 N N . PHE A 1 87 ? 4.508 3.836 -0.107 1.00 88.75 87 PHE A N 1
ATOM 653 C CA . PHE A 1 87 ? 5.391 4.559 -1.032 1.00 88.75 87 PHE A CA 1
ATOM 654 C C . PHE A 1 87 ? 6.865 4.281 -0.732 1.00 88.75 87 PHE A C 1
ATOM 656 O O . PHE A 1 87 ? 7.637 4.005 -1.646 1.00 88.75 87 PHE A O 1
ATOM 663 N N . ALA A 1 88 ? 7.244 4.287 0.550 1.00 89.88 88 ALA A N 1
ATOM 664 C CA . ALA A 1 88 ? 8.609 3.973 0.961 1.00 89.88 88 ALA A CA 1
ATOM 665 C C . ALA A 1 88 ? 9.014 2.535 0.593 1.00 89.88 88 ALA A C 1
ATOM 667 O O . ALA A 1 88 ? 10.138 2.314 0.153 1.00 89.88 88 ALA A O 1
ATOM 668 N N . LEU A 1 89 ? 8.099 1.567 0.730 1.00 91.12 89 LEU A N 1
ATOM 669 C CA . LEU A 1 89 ? 8.326 0.180 0.303 1.00 91.12 89 LEU A CA 1
ATOM 670 C C . LEU A 1 89 ? 8.336 0.019 -1.218 1.00 91.12 89 LEU A C 1
ATOM 672 O O . LEU A 1 89 ? 9.026 -0.862 -1.727 1.00 91.12 89 LEU A O 1
ATOM 676 N N . LEU A 1 90 ? 7.590 0.854 -1.944 1.00 88.75 90 LEU A N 1
ATOM 677 C CA . LEU A 1 90 ? 7.524 0.775 -3.396 1.00 88.75 90 LEU A CA 1
ATOM 678 C C . LEU A 1 90 ? 8.882 1.066 -4.037 1.00 88.75 90 LEU A C 1
ATOM 680 O O . LEU A 1 90 ? 9.213 0.411 -5.012 1.00 88.75 90 LEU A O 1
ATOM 684 N N . ILE A 1 91 ? 9.677 1.988 -3.479 1.00 86.81 91 ILE A N 1
ATOM 685 C CA . ILE A 1 91 ? 10.997 2.365 -4.016 1.00 86.81 91 ILE A CA 1
ATOM 686 C C . ILE A 1 91 ? 11.900 1.133 -4.222 1.00 86.81 91 ILE A C 1
ATOM 688 O O . ILE A 1 91 ? 12.219 0.821 -5.370 1.00 86.81 91 ILE A O 1
ATOM 692 N N . PRO A 1 92 ? 12.301 0.392 -3.166 1.00 87.81 92 PRO A N 1
ATOM 693 C CA . PRO A 1 92 ? 13.189 -0.752 -3.335 1.00 87.81 92 PRO A CA 1
ATOM 694 C C . PRO A 1 92 ? 12.531 -1.878 -4.137 1.00 87.81 92 PRO A C 1
ATOM 696 O O . PRO A 1 92 ? 13.203 -2.518 -4.941 1.00 87.81 92 PRO A O 1
ATOM 699 N N . LEU A 1 93 ? 11.223 -2.110 -3.963 1.00 87.88 93 LEU A N 1
ATOM 700 C CA . LEU A 1 93 ? 10.507 -3.150 -4.704 1.00 87.88 93 LEU A CA 1
ATOM 701 C C . LEU A 1 93 ? 10.498 -2.868 -6.208 1.00 87.88 93 LEU A C 1
ATOM 703 O O . LEU A 1 93 ? 10.724 -3.780 -6.998 1.00 87.88 93 LEU A O 1
ATOM 707 N N . TYR A 1 94 ? 10.261 -1.617 -6.598 1.00 86.31 94 TYR A N 1
ATOM 708 C CA . TYR A 1 94 ? 10.174 -1.210 -7.994 1.00 86.31 94 TYR A CA 1
ATOM 709 C C . TYR A 1 94 ? 11.548 -1.236 -8.652 1.00 86.31 94 TYR A C 1
ATOM 711 O O . TYR A 1 94 ? 11.683 -1.777 -9.747 1.00 86.31 94 TYR A O 1
ATOM 719 N N . SER A 1 95 ? 12.585 -0.747 -7.964 1.00 84.25 95 SER A N 1
ATOM 720 C CA . SER A 1 95 ? 13.963 -0.826 -8.456 1.00 84.25 95 SER A CA 1
ATOM 721 C C . SER A 1 95 ? 14.411 -2.272 -8.681 1.00 84.25 95 SER A C 1
ATOM 723 O O . SER A 1 95 ? 14.937 -2.584 -9.744 1.00 84.25 95 SER A O 1
ATOM 725 N N . ILE A 1 96 ? 14.153 -3.179 -7.730 1.00 85.94 96 ILE A N 1
ATOM 726 C CA . ILE A 1 96 ? 14.499 -4.601 -7.885 1.00 85.94 96 ILE A CA 1
ATOM 727 C C . ILE A 1 96 ? 13.695 -5.234 -9.026 1.00 85.94 96 ILE A C 1
ATOM 729 O O . ILE A 1 96 ? 14.270 -5.907 -9.879 1.00 85.94 96 ILE A O 1
ATOM 733 N N . ALA A 1 97 ? 12.378 -5.013 -9.065 1.00 85.62 97 ALA A N 1
ATOM 734 C CA . ALA A 1 97 ? 11.518 -5.602 -10.086 1.00 85.62 97 ALA A CA 1
ATOM 735 C C . ALA A 1 97 ? 11.894 -5.127 -11.498 1.00 85.62 97 ALA A C 1
ATOM 737 O O . ALA A 1 97 ? 11.946 -5.944 -12.411 1.00 85.62 97 ALA A O 1
ATOM 738 N N . SER A 1 98 ? 12.241 -3.848 -11.663 1.00 80.00 98 SER A N 1
ATOM 739 C CA . SER A 1 98 ? 12.660 -3.284 -12.952 1.00 80.00 98 SER A CA 1
ATOM 740 C C . SER A 1 98 ? 13.973 -3.896 -13.446 1.00 80.00 98 SER A C 1
ATOM 742 O O . SER A 1 98 ? 14.066 -4.278 -14.606 1.00 80.00 98 SER A O 1
ATOM 744 N N . VAL A 1 99 ? 14.963 -4.082 -12.564 1.00 83.62 99 VAL A N 1
ATOM 745 C CA . VAL A 1 99 ? 16.235 -4.743 -12.919 1.00 83.62 99 VAL A CA 1
ATOM 746 C C . VAL A 1 99 ? 16.017 -6.199 -13.342 1.00 83.62 99 VAL A C 1
ATOM 748 O O . VAL A 1 99 ? 16.660 -6.676 -14.274 1.00 83.62 99 VAL A O 1
ATOM 751 N N . VAL A 1 100 ? 15.110 -6.914 -12.670 1.00 85.12 100 VAL A N 1
ATOM 752 C CA . VAL A 1 100 ? 14.814 -8.324 -12.974 1.00 85.12 100 VAL A CA 1
ATOM 753 C C . VAL A 1 100 ? 14.002 -8.471 -14.262 1.00 85.12 100 VAL A C 1
ATOM 755 O O . VAL A 1 100 ? 14.246 -9.397 -15.033 1.00 85.12 100 VAL A O 1
ATOM 758 N N . MET A 1 101 ? 13.031 -7.587 -14.494 1.00 82.06 101 MET A N 1
ATOM 759 C CA . MET A 1 101 ? 12.105 -7.688 -15.625 1.00 82.06 101 MET A CA 1
ATOM 760 C C . MET A 1 101 ? 12.649 -7.054 -16.906 1.00 82.06 101 MET A C 1
ATOM 762 O O . MET A 1 101 ? 12.373 -7.558 -17.992 1.00 82.06 101 MET A O 1
ATOM 766 N N . GLU A 1 102 ? 13.460 -6.001 -16.795 1.00 78.56 102 GLU A N 1
ATOM 767 C CA . GLU A 1 102 ? 13.998 -5.259 -17.937 1.00 78.56 102 GLU A CA 1
ATOM 768 C C . GLU A 1 102 ? 15.515 -4.999 -17.815 1.00 78.56 102 GLU A C 1
ATOM 770 O O . GLU A 1 102 ? 15.985 -3.859 -17.815 1.00 78.56 102 GLU A O 1
ATOM 775 N N . PRO A 1 103 ? 16.350 -6.052 -17.776 1.00 74.56 103 PRO A N 1
ATOM 776 C CA . PRO A 1 103 ? 17.790 -5.909 -17.543 1.00 74.56 103 PRO A CA 1
ATOM 777 C C . PRO A 1 103 ? 18.534 -5.158 -18.660 1.00 74.56 103 PRO A C 1
ATOM 779 O O . PRO A 1 103 ? 19.669 -4.740 -18.468 1.00 74.56 103 PRO A O 1
ATOM 782 N N . LYS A 1 104 ? 17.924 -5.005 -19.844 1.00 70.31 104 LYS A N 1
ATOM 783 C CA . LYS A 1 104 ? 18.536 -4.331 -21.004 1.00 70.31 104 LYS A CA 1
ATOM 784 C C . LYS A 1 104 ? 18.376 -2.809 -20.977 1.00 70.31 104 LYS A C 1
ATOM 786 O O . LYS A 1 104 ? 19.143 -2.118 -21.638 1.00 70.31 104 LYS A O 1
ATOM 791 N N . THR A 1 105 ? 17.372 -2.308 -20.263 1.00 66.88 105 THR A N 1
ATOM 792 C CA . THR A 1 105 ? 17.084 -0.875 -20.085 1.00 66.88 105 THR A CA 1
ATOM 793 C C . THR A 1 105 ? 17.502 -0.388 -18.697 1.00 66.88 105 THR A C 1
ATOM 795 O O . THR A 1 105 ? 17.627 0.816 -18.481 1.00 66.88 105 THR A O 1
ATOM 798 N N . ALA A 1 106 ? 17.762 -1.312 -17.768 1.00 62.81 106 ALA A N 1
ATOM 799 C CA . ALA A 1 106 ? 18.273 -1.019 -16.441 1.00 62.81 106 ALA A CA 1
ATOM 800 C C . ALA A 1 106 ? 19.698 -0.438 -16.503 1.00 62.81 106 ALA A C 1
ATOM 802 O O . ALA A 1 106 ? 20.655 -1.128 -16.858 1.00 62.81 106 ALA A O 1
ATOM 803 N N . GLY A 1 107 ? 19.836 0.839 -16.130 1.00 68.75 107 GLY A N 1
ATOM 804 C CA . GLY A 1 107 ? 21.128 1.432 -15.775 1.00 68.75 107 GLY A CA 1
ATOM 805 C C . GLY A 1 107 ? 21.715 0.790 -14.512 1.00 68.75 107 GLY A C 1
ATOM 806 O O . GLY A 1 107 ? 21.256 -0.254 -14.041 1.00 68.75 107 GLY A O 1
ATOM 807 N N . SER A 1 108 ? 22.721 1.420 -13.906 1.00 80.94 108 SER A N 1
ATOM 808 C CA . SER A 1 108 ? 23.221 0.928 -12.617 1.00 80.94 108 SER A CA 1
ATOM 809 C C . SER A 1 108 ? 22.103 0.951 -11.557 1.00 80.94 108 SER A C 1
ATOM 811 O O . SER A 1 108 ? 21.232 1.824 -11.562 1.00 80.94 108 SER A O 1
ATOM 813 N N . LEU A 1 109 ? 22.114 0.004 -10.609 1.00 76.69 109 LEU A N 1
ATOM 814 C CA . LEU A 1 109 ? 21.077 -0.087 -9.565 1.00 76.69 109 LEU A CA 1
ATOM 815 C C . LEU A 1 109 ? 20.947 1.218 -8.754 1.00 76.69 109 LEU A C 1
ATOM 817 O O . LEU A 1 109 ? 19.850 1.590 -8.341 1.00 76.69 109 LEU A O 1
ATOM 821 N N . GLY A 1 110 ? 22.058 1.942 -8.579 1.00 78.88 110 GLY A N 1
ATOM 822 C CA . GLY A 1 110 ? 22.073 3.272 -7.971 1.00 78.88 110 GLY A CA 1
ATOM 823 C C . GLY A 1 110 ? 21.296 4.312 -8.782 1.00 78.88 110 GLY A C 1
ATOM 824 O O . GLY A 1 110 ? 20.469 5.024 -8.217 1.00 78.88 110 GLY A O 1
ATOM 825 N N . GLU A 1 111 ? 21.493 4.373 -10.101 1.00 80.12 111 GLU A N 1
ATOM 826 C CA . GLU A 1 111 ? 20.747 5.287 -10.981 1.00 80.12 111 GLU A CA 1
ATOM 827 C C . GLU A 1 111 ? 19.251 4.967 -10.985 1.00 80.12 111 GLU A C 1
ATOM 829 O O . GLU A 1 111 ? 18.433 5.880 -10.868 1.00 80.12 111 GLU A O 1
ATOM 834 N N . MET A 1 112 ? 18.881 3.681 -11.038 1.00 78.56 112 MET A N 1
ATOM 835 C CA . MET A 1 112 ? 17.473 3.277 -10.977 1.00 78.56 112 MET A CA 1
ATOM 836 C C . MET A 1 112 ? 16.826 3.641 -9.642 1.00 78.56 112 MET A C 1
ATOM 838 O O . MET A 1 112 ? 15.681 4.090 -9.631 1.00 78.56 112 MET A O 1
ATOM 842 N N . LEU A 1 113 ? 17.538 3.494 -8.520 1.00 81.38 113 LEU A N 1
ATOM 843 C CA . LEU A 1 113 ? 17.050 3.944 -7.215 1.00 81.38 113 LEU A CA 1
ATOM 844 C C . LEU A 1 113 ? 16.801 5.453 -7.210 1.00 81.38 113 LEU A C 1
ATOM 846 O O . LEU A 1 113 ? 15.720 5.880 -6.813 1.00 81.38 113 LEU A O 1
ATOM 850 N N . VAL A 1 114 ? 17.751 6.260 -7.691 1.00 82.69 114 VAL A N 1
ATOM 851 C CA . VAL A 1 114 ? 17.593 7.723 -7.751 1.00 82.69 114 VAL A CA 1
ATOM 852 C C . VAL A 1 114 ? 16.409 8.112 -8.640 1.00 82.69 114 VAL A C 1
ATOM 854 O O . VAL A 1 114 ? 15.566 8.905 -8.219 1.00 82.69 114 VAL A O 1
ATOM 857 N N . GLN A 1 115 ? 16.290 7.519 -9.830 1.00 79.44 115 GLN A N 1
ATOM 858 C CA . GLN A 1 115 ? 15.167 7.764 -10.740 1.00 79.44 115 GLN A CA 1
ATOM 859 C C . GLN A 1 115 ? 13.828 7.349 -10.121 1.00 79.44 115 GLN A C 1
ATOM 861 O O . GLN A 1 115 ? 12.854 8.091 -10.217 1.00 79.44 115 GLN A O 1
ATOM 866 N N . THR A 1 116 ? 13.784 6.205 -9.437 1.00 82.19 116 THR A N 1
ATOM 867 C CA . THR A 1 116 ? 12.573 5.696 -8.776 1.00 82.19 116 THR A CA 1
ATOM 868 C C . THR A 1 116 ? 12.162 6.598 -7.612 1.00 82.19 116 THR A C 1
ATOM 870 O O . THR A 1 116 ? 10.983 6.912 -7.465 1.00 82.19 116 THR A O 1
ATOM 873 N N . VAL A 1 117 ? 13.121 7.071 -6.807 1.00 83.56 117 VAL A N 1
ATOM 874 C CA . VAL A 1 117 ? 12.876 8.034 -5.721 1.00 83.56 117 VAL A CA 1
ATOM 875 C C . VAL A 1 117 ? 12.323 9.344 -6.275 1.00 83.56 117 VAL A C 1
ATOM 877 O O . VAL A 1 117 ? 11.325 9.842 -5.758 1.00 83.56 117 VAL A O 1
ATOM 880 N N . LEU A 1 118 ? 12.925 9.890 -7.337 1.00 82.31 118 LEU A N 1
ATOM 881 C CA . LEU A 1 118 ? 12.452 11.119 -7.978 1.00 82.31 118 LEU A CA 1
ATOM 882 C C . LEU A 1 118 ? 11.055 10.941 -8.581 1.00 82.31 118 LEU A C 1
ATOM 884 O O . LEU A 1 118 ? 10.173 11.761 -8.328 1.00 82.31 118 LEU A O 1
ATOM 888 N N . ALA A 1 119 ? 10.826 9.852 -9.317 1.00 79.75 119 ALA A N 1
ATOM 889 C CA . ALA A 1 119 ? 9.531 9.537 -9.909 1.00 79.75 119 ALA A CA 1
ATOM 890 C C . ALA A 1 119 ? 8.447 9.388 -8.835 1.00 79.75 119 ALA A C 1
ATOM 892 O O . ALA A 1 119 ? 7.355 9.930 -8.988 1.00 79.75 119 ALA A O 1
ATOM 893 N N . LEU A 1 120 ? 8.751 8.722 -7.717 1.00 77.62 120 LEU A N 1
ATOM 894 C CA . LEU A 1 120 ? 7.810 8.576 -6.609 1.00 77.62 120 LEU A CA 1
ATOM 895 C C . LEU A 1 120 ? 7.609 9.867 -5.826 1.00 77.62 120 LEU A C 1
ATOM 897 O O . LEU A 1 120 ? 6.493 10.109 -5.381 1.00 77.62 120 LEU A O 1
ATOM 901 N N . ALA A 1 121 ? 8.624 10.721 -5.688 1.00 80.62 121 ALA A N 1
ATOM 902 C CA . ALA A 1 121 ? 8.463 12.044 -5.091 1.00 80.62 121 ALA A CA 1
ATOM 903 C C . ALA A 1 121 ? 7.529 12.920 -5.939 1.00 80.62 121 ALA A C 1
ATOM 905 O O . ALA A 1 121 ? 6.601 13.530 -5.405 1.00 80.62 121 ALA A O 1
ATOM 906 N N . VAL A 1 122 ? 7.710 12.921 -7.264 1.00 77.50 122 VAL A N 1
ATOM 907 C CA . VAL A 1 122 ? 6.810 13.607 -8.202 1.00 77.50 122 VAL A CA 1
ATOM 908 C C . VAL A 1 122 ? 5.415 12.988 -8.154 1.00 77.50 122 VAL A C 1
ATOM 910 O O . VAL A 1 122 ? 4.435 13.714 -8.020 1.00 77.50 122 VAL A O 1
ATOM 913 N N . ALA A 1 123 ? 5.295 11.659 -8.177 1.00 77.31 123 ALA A N 1
ATOM 914 C CA . ALA A 1 123 ? 4.008 10.982 -8.064 1.00 77.31 123 ALA A CA 1
ATOM 915 C C . ALA A 1 123 ? 3.310 11.302 -6.735 1.00 77.31 123 ALA A C 1
ATOM 917 O O . ALA A 1 123 ? 2.108 11.550 -6.728 1.00 77.31 123 ALA A O 1
ATOM 918 N N . LEU A 1 124 ? 4.034 11.366 -5.616 1.00 78.12 124 LEU A N 1
ATOM 919 C CA . LEU A 1 124 ? 3.491 11.749 -4.313 1.00 78.12 124 LEU A CA 1
ATOM 920 C C . LEU A 1 124 ? 3.0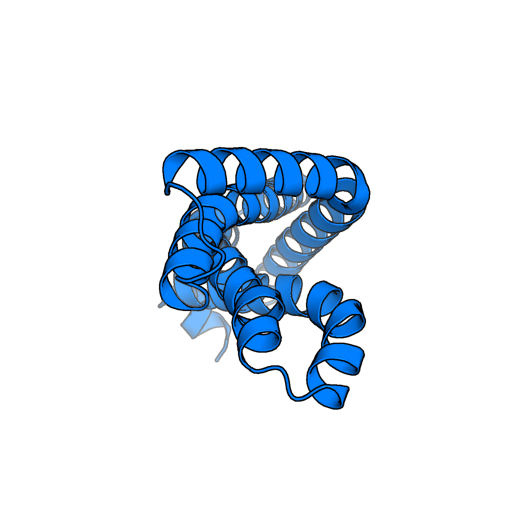30 13.213 -4.305 1.00 78.12 124 LEU A C 1
ATOM 922 O O . LEU A 1 124 ? 1.988 13.519 -3.738 1.00 78.12 124 LEU A O 1
ATOM 926 N N . LEU A 1 125 ? 3.749 14.122 -4.959 1.00 79.56 125 LEU A N 1
ATOM 927 C CA . LEU A 1 125 ? 3.309 15.512 -5.098 1.00 79.56 125 LEU A CA 1
ATOM 928 C C . LEU A 1 125 ? 2.047 15.618 -5.967 1.00 79.56 125 LEU A C 1
ATOM 930 O O . LEU A 1 125 ? 1.094 16.303 -5.599 1.00 79.56 125 LEU A O 1
ATOM 934 N N . VAL A 1 126 ? 2.013 14.898 -7.090 1.00 77.94 126 VAL A N 1
ATOM 935 C CA . VAL A 1 126 ? 0.934 14.974 -8.088 1.00 77.94 126 VAL A CA 1
ATOM 936 C C . VAL A 1 126 ? -0.309 14.191 -7.674 1.00 77.94 126 VAL A C 1
ATOM 938 O O . VAL A 1 126 ? -1.416 14.593 -8.010 1.00 77.94 126 VAL A O 1
ATOM 941 N N . THR A 1 127 ? -0.155 13.079 -6.957 1.00 77.00 127 THR A N 1
ATOM 942 C CA . THR A 1 127 ? -1.251 12.148 -6.631 1.00 77.00 127 THR A CA 1
ATOM 943 C C . THR A 1 127 ? -1.360 11.824 -5.143 1.00 77.00 127 THR A C 1
ATOM 945 O O . THR A 1 127 ? -2.380 11.302 -4.698 1.00 77.00 127 THR A O 1
ATOM 948 N N . GLY A 1 128 ? -0.361 12.157 -4.324 1.00 77.25 128 GLY A N 1
ATOM 949 C CA . GLY A 1 128 ? -0.369 11.859 -2.888 1.00 77.25 128 GLY A CA 1
ATOM 950 C C . GLY A 1 128 ? -1.495 12.560 -2.131 1.00 77.25 128 GLY A C 1
ATOM 951 O O . GLY A 1 128 ? -1.985 12.016 -1.144 1.00 77.25 128 GLY A O 1
ATOM 952 N N . TRP A 1 129 ? -1.992 13.695 -2.633 1.00 80.69 129 TRP A N 1
ATOM 953 C CA . TRP A 1 129 ? -3.195 14.347 -2.108 1.00 80.69 129 TRP A CA 1
ATOM 954 C C . TRP A 1 129 ? -4.473 13.509 -2.289 1.00 80.69 129 TRP A C 1
ATOM 956 O O . TRP A 1 129 ? -5.427 13.730 -1.554 1.00 80.69 129 TRP A O 1
ATOM 966 N N . LEU A 1 130 ? -4.494 12.524 -3.197 1.00 82.69 130 LEU A N 1
ATOM 967 C CA . LEU A 1 130 ? -5.562 11.521 -3.318 1.00 82.69 130 LEU A CA 1
ATOM 968 C C . LEU A 1 130 ? -5.275 10.290 -2.452 1.00 82.69 130 LEU A C 1
ATOM 970 O O . LEU A 1 130 ? -6.146 9.820 -1.718 1.00 82.69 130 LEU A O 1
ATOM 974 N N . PHE A 1 131 ? -4.044 9.776 -2.497 1.00 85.00 131 PHE A N 1
ATOM 975 C CA . PHE A 1 131 ? -3.682 8.541 -1.794 1.00 85.00 131 PHE A CA 1
ATOM 976 C C . PHE A 1 131 ? -3.685 8.686 -0.266 1.00 85.00 131 PHE A C 1
ATOM 978 O O . PHE A 1 131 ? -4.090 7.756 0.434 1.00 85.00 131 PHE A O 1
ATOM 985 N N . LEU A 1 132 ? -3.286 9.844 0.272 1.00 89.25 132 LEU A N 1
ATOM 986 C CA . LEU A 1 132 ? -3.286 10.100 1.716 1.00 89.25 132 LEU A CA 1
ATOM 987 C C . LEU A 1 132 ? -4.707 10.082 2.315 1.00 89.25 132 LEU A C 1
ATOM 989 O O . LEU A 1 132 ? -4.920 9.336 3.279 1.00 89.25 132 LEU A O 1
ATOM 993 N N . PRO A 1 133 ? -5.703 10.811 1.763 1.00 90.81 133 PRO A N 1
ATOM 994 C CA . PRO A 1 133 ? -7.092 10.683 2.189 1.00 90.81 133 PRO A CA 1
ATOM 995 C C . PRO A 1 133 ? -7.650 9.277 2.014 1.00 90.81 133 PRO A C 1
ATOM 997 O O . PRO A 1 133 ? -8.325 8.803 2.922 1.00 90.81 133 PRO A O 1
ATOM 1000 N N . LEU A 1 134 ? -7.358 8.583 0.907 1.00 91.62 134 LEU A N 1
ATOM 1001 C CA . LEU A 1 134 ? -7.837 7.212 0.691 1.00 91.62 134 LEU A CA 1
ATOM 1002 C C . LEU A 1 134 ? -7.309 6.251 1.761 1.00 91.62 134 LEU A C 1
ATOM 1004 O O . LEU A 1 134 ? -8.087 5.508 2.363 1.00 91.62 134 LEU A O 1
ATOM 1008 N N . GLY A 1 135 ? -6.011 6.319 2.070 1.00 92.25 135 GLY A N 1
ATOM 1009 C CA . GLY A 1 135 ? -5.416 5.566 3.172 1.00 92.25 135 GLY A CA 1
ATOM 1010 C C . GLY A 1 135 ? -6.060 5.916 4.513 1.00 92.25 135 GLY A C 1
ATOM 1011 O O . GLY A 1 135 ? -6.410 5.027 5.293 1.00 92.25 135 GLY A O 1
ATOM 1012 N N . GLY A 1 136 ? -6.283 7.205 4.778 1.00 93.38 136 GLY A N 1
ATOM 1013 C CA . GLY A 1 136 ? -6.924 7.659 6.009 1.00 93.38 136 GLY A CA 1
ATOM 1014 C C . GLY A 1 136 ? -8.374 7.196 6.152 1.00 93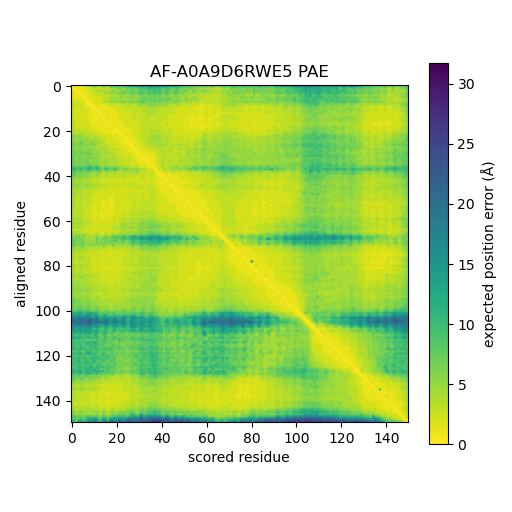.38 136 GLY A C 1
ATOM 1015 O O . GLY A 1 136 ? -8.759 6.683 7.207 1.00 93.38 136 GLY A O 1
ATOM 1016 N N . VAL A 1 137 ? -9.172 7.297 5.090 1.00 95.31 137 VAL A N 1
ATOM 1017 C CA . VAL A 1 137 ? -10.549 6.792 5.039 1.00 95.31 137 VAL A CA 1
ATOM 1018 C C . VAL A 1 137 ? -10.560 5.281 5.251 1.00 95.31 137 VAL A C 1
ATOM 1020 O O . VAL A 1 137 ? -11.327 4.799 6.083 1.00 95.31 137 VAL A O 1
ATOM 1023 N N . ALA A 1 138 ? -9.665 4.534 4.599 1.00 94.81 138 ALA A N 1
ATOM 1024 C CA . ALA A 1 138 ? -9.535 3.096 4.811 1.00 94.81 138 ALA A CA 1
ATOM 1025 C C . ALA A 1 138 ? -9.230 2.762 6.282 1.00 94.81 138 ALA A C 1
ATOM 1027 O O . ALA A 1 138 ? -9.875 1.881 6.854 1.00 94.81 138 ALA A O 1
ATOM 1028 N N . GLY A 1 139 ? -8.315 3.491 6.929 1.00 94.06 139 GLY A N 1
ATOM 1029 C CA . GLY A 1 139 ? -8.006 3.318 8.353 1.00 94.06 139 GLY A CA 1
ATOM 1030 C C . GLY A 1 139 ? -9.180 3.655 9.279 1.00 94.06 139 GLY A C 1
ATOM 1031 O O . GLY A 1 139 ? -9.456 2.926 10.236 1.00 94.06 139 GLY A O 1
ATOM 1032 N N . PHE A 1 140 ? -9.916 4.726 8.981 1.00 95.38 140 PHE A N 1
ATOM 1033 C CA . PHE A 1 140 ? -11.122 5.106 9.717 1.00 95.38 140 PHE A CA 1
ATOM 1034 C C . PHE A 1 140 ? -12.237 4.058 9.585 1.00 95.38 140 PHE A C 1
ATOM 1036 O O . PHE A 1 140 ? -12.840 3.663 10.587 1.00 95.38 140 PHE A O 1
ATOM 1043 N N . LEU A 1 141 ? -12.492 3.572 8.368 1.00 94.38 141 LEU A N 1
ATOM 1044 C CA . LEU A 1 141 ? -13.494 2.541 8.100 1.00 94.38 141 LEU A CA 1
ATOM 1045 C C . LEU A 1 141 ? -13.142 1.228 8.799 1.00 94.38 141 LEU A C 1
ATOM 1047 O O . LEU A 1 141 ? -14.003 0.643 9.458 1.00 94.38 141 LEU A O 1
ATOM 1051 N N . LEU A 1 142 ? -11.873 0.816 8.750 1.00 92.62 142 LEU A N 1
ATOM 1052 C CA . LEU A 1 142 ? -11.395 -0.378 9.445 1.00 92.62 142 LEU A CA 1
ATOM 1053 C C . LEU A 1 142 ? -11.696 -0.309 10.950 1.00 92.62 142 LEU A C 1
ATOM 1055 O O . LEU A 1 142 ? -12.203 -1.263 11.539 1.00 92.62 142 LEU A O 1
ATOM 1059 N N . GLN A 1 143 ? -11.463 0.852 11.568 1.00 94.19 143 GLN A N 1
ATOM 1060 C CA . GLN A 1 143 ? -11.776 1.082 12.978 1.00 94.19 143 GLN A CA 1
ATOM 1061 C C . GLN A 1 143 ? -13.283 1.004 13.273 1.00 94.19 143 GLN A C 1
ATOM 1063 O O . GLN A 1 143 ? -13.682 0.427 14.290 1.00 94.19 143 GLN A O 1
ATOM 1068 N N . ARG A 1 144 ? -14.130 1.552 12.393 1.00 91.19 144 ARG A N 1
ATOM 1069 C CA . ARG A 1 144 ? -15.593 1.517 12.549 1.00 91.19 144 ARG A CA 1
ATOM 1070 C C . ARG A 1 144 ? -16.146 0.099 12.450 1.00 91.19 144 ARG A C 1
ATOM 1072 O O . ARG A 1 144 ? -17.024 -0.249 13.237 1.00 91.19 144 ARG A O 1
ATOM 1079 N N . ILE A 1 145 ? -15.623 -0.711 11.529 1.00 88.00 145 ILE A N 1
ATOM 1080 C CA . ILE A 1 145 ? -16.029 -2.111 11.347 1.00 88.00 145 ILE A CA 1
ATOM 1081 C C . ILE A 1 145 ? -15.737 -2.916 12.617 1.00 88.00 145 ILE A C 1
ATOM 1083 O O . ILE A 1 145 ? -16.607 -3.639 13.101 1.00 88.00 145 ILE A O 1
ATOM 1087 N N . VAL A 1 146 ? -14.553 -2.743 13.213 1.00 85.19 146 VAL A N 1
ATOM 1088 C CA . VAL A 1 146 ? -14.204 -3.427 14.468 1.00 85.19 146 VAL A CA 1
ATOM 1089 C C . VAL A 1 146 ? -15.116 -2.996 15.611 1.00 85.19 146 VAL A C 1
ATOM 1091 O O . VAL A 1 146 ? -15.625 -3.851 16.327 1.00 85.19 146 VAL A O 1
ATOM 1094 N N . ARG A 1 147 ? -15.365 -1.688 15.761 1.00 83.25 147 ARG A N 1
ATOM 1095 C CA . ARG A 1 147 ? -16.195 -1.144 16.849 1.00 83.25 147 ARG A CA 1
ATOM 1096 C C . ARG A 1 147 ? -17.669 -1.541 16.790 1.00 83.25 147 ARG A C 1
ATOM 1098 O O . ARG A 1 147 ? -18.315 -1.510 17.823 1.00 83.25 147 ARG A O 1
ATOM 1105 N N . ARG A 1 148 ? -18.223 -1.828 15.609 1.00 78.25 148 ARG A N 1
ATOM 1106 C CA . ARG A 1 148 ? -19.634 -2.234 15.467 1.00 78.25 148 ARG A CA 1
ATOM 1107 C C . ARG A 1 148 ? -19.867 -3.721 15.733 1.00 78.25 148 ARG A C 1
ATOM 1109 O O . ARG A 1 148 ? -21.005 -4.109 15.949 1.00 78.25 148 ARG A O 1
ATOM 1116 N N . GLY A 1 149 ? -18.824 -4.547 15.657 1.00 66.12 149 GLY A N 1
ATOM 1117 C CA . GLY A 1 149 ? -18.942 -6.000 15.794 1.00 66.12 149 GLY A CA 1
ATOM 1118 C C . GLY A 1 149 ? -18.407 -6.575 17.106 1.00 66.12 149 GLY A C 1
ATOM 1119 O O . GLY A 1 149 ? -18.245 -7.792 17.178 1.00 66.12 149 GLY A O 1
ATOM 1120 N N . GLY A 1 150 ? -18.090 -5.739 18.096 1.00 55.88 150 GLY A N 1
ATOM 1121 C CA . GLY A 1 150 ? -17.679 -6.144 19.442 1.00 55.88 150 GLY A CA 1
ATOM 1122 C C . GLY A 1 150 ? -18.323 -5.253 20.483 1.00 55.88 150 GLY A C 1
ATOM 1123 O O . GLY A 1 150 ? -18.597 -5.784 21.576 1.00 55.88 150 GLY A O 1
#

Solvent-accessible surface area (backbone atoms only — not comparable to full-atom values): 7577 Å² total; per-residue (Å²): 113,70,68,59,45,50,71,76,38,30,33,59,52,26,9,53,52,33,16,54,62,46,37,51,65,44,44,75,68,48,42,65,63,35,63,74,68,65,38,64,66,56,41,43,64,63,49,50,44,51,24,50,23,20,16,53,23,8,25,67,60,34,18,57,47,76,76,40,98,62,54,65,67,58,21,18,56,45,16,23,48,17,40,54,44,14,56,64,47,37,40,63,53,48,41,54,47,43,46,73,75,39,59,90,78,46,65,56,73,67,57,41,44,54,52,42,48,51,52,48,52,50,45,41,68,76,43,31,79,55,47,34,54,51,24,12,51,52,26,32,50,54,43,51,57,55,66,77,72,110

pLDDT: mean 87.28, std 7.19, range [55.88, 96.25]

Sequence (150 aa):
MFQQWVKRAPRVVAGAWFAVAGFLPVSLWFLPPIVQQRDTAAFVLIVLLPLAATGLSGSWLGAAILQRRLGGLRAFLRGAGVALGSFALLIPLYSIASVVMEPKTAGSLGEMLVQTVLALAVALLVTGWLFLPLGGVAGFLLQRIVRRGG

Radius of gyration: 16.51 Å; Cα contacts (8 Å, |Δi|>4): 191; chains: 1; bounding box: 43×31×45 Å

Secondary structure (DSSP, 8-state):
-HHHHHHH-HHHHHHHHHHHHHHHHHHHHHHHHHHHHT-HHHIIIIIIHHHHHHHHHIIIIIHHHHHS---HHHHHHHHHHHHHHHHHHHHHHHHHHHHHH-TTT---HHHHHHHHHHHHHHHHHHHHHHHHHHHHHHHHHHHHHHHH--